Protein AF-A0AAU0T3N1-F1 (afdb_monomer)

Secondary structure (DSSP, 8-state):
-EEEEGGG--TTGGGGBPPHHHHHHHHHHHHHTT---BTHHHHHHT-SS--HHHHHHHHHTTSEEEE-GGGGS--GGGTHHHHHHHHHHHHHHSPPPPP--EEEEEE-B-TTT--B--S-EEEEEETTEEEEEE--TTSEEEEEESSTT--EEEEEPP-

Foldseek 3Di:
DEKDFPVPQDPLQVVQWDDLVVQLVVLVVCVVVVHDHHCLVVQCVVDPDNDVVSVSVCSNVVRIIRGDPCSPPDPCVVVVVVVVVVVVVVCVVPPDDDPDWDKDKDADADPPPRHTDAQFWKWKAWQRDIDIDTHHRVRMDIDTHPDPPIDIDMDTDDD

Structure (mmCIF, N/CA/C/O backbone):
data_AF-A0AAU0T3N1-F1
#
_entry.id   AF-A0AAU0T3N1-F1
#
loop_
_atom_site.group_PDB
_atom_site.id
_atom_site.type_symbol
_atom_site.label_atom_id
_atom_site.label_alt_id
_atom_site.label_comp_id
_atom_site.label_asym_id
_atom_site.label_entity_id
_atom_site.label_seq_id
_atom_site.pdbx_PDB_ins_code
_atom_site.Cartn_x
_atom_site.Cartn_y
_atom_site.Cartn_z
_atom_site.occupancy
_atom_site.B_iso_or_equiv
_atom_site.auth_seq_id
_atom_site.auth_comp_id
_atom_site.auth_asym_id
_atom_site.auth_atom_id
_atom_site.pdbx_PDB_model_num
ATOM 1 N N . MET A 1 1 ? 21.168 -0.367 -25.929 1.00 87.00 1 MET A N 1
ATOM 2 C CA . MET A 1 1 ? 20.425 0.373 -26.974 1.00 87.00 1 MET A CA 1
ATOM 3 C C . MET A 1 1 ? 19.968 -0.631 -28.013 1.00 87.00 1 MET A C 1
ATOM 5 O O . MET A 1 1 ? 20.696 -1.594 -28.239 1.00 87.00 1 MET A O 1
ATOM 9 N N . LYS A 1 2 ? 18.791 -0.436 -28.607 1.00 89.69 2 LYS A N 1
ATOM 10 C CA . LYS A 1 2 ? 18.204 -1.390 -29.557 1.00 89.69 2 LYS A CA 1
ATOM 11 C C . LYS A 1 2 ? 17.732 -0.653 -30.808 1.00 89.69 2 LYS A C 1
ATOM 13 O O . LYS A 1 2 ? 17.133 0.412 -30.702 1.00 89.69 2 LYS A O 1
ATOM 18 N N . LEU A 1 3 ? 18.019 -1.210 -31.977 1.00 90.88 3 LEU A N 1
ATOM 19 C CA . LEU A 1 3 ? 17.426 -0.800 -33.244 1.00 90.88 3 LEU A CA 1
ATOM 20 C C . LEU A 1 3 ? 16.161 -1.620 -33.475 1.00 90.88 3 LEU A C 1
ATOM 22 O O . LEU A 1 3 ? 16.195 -2.848 -33.430 1.00 90.88 3 LEU A O 1
ATOM 26 N N . VAL A 1 4 ? 15.046 -0.935 -33.703 1.00 90.50 4 VAL A N 1
ATOM 27 C CA . VAL A 1 4 ? 13.733 -1.558 -33.893 1.00 90.50 4 VAL A CA 1
ATOM 28 C C . VAL A 1 4 ? 13.072 -0.948 -35.117 1.00 90.50 4 VAL A C 1
ATOM 30 O O . VAL A 1 4 ? 13.190 0.254 -35.361 1.00 90.50 4 VAL A O 1
ATOM 33 N N . HIS A 1 5 ? 12.356 -1.764 -35.885 1.00 91.12 5 HIS A N 1
ATOM 34 C CA . HIS A 1 5 ? 11.538 -1.257 -36.974 1.00 91.12 5 HIS A CA 1
ATOM 35 C C . HIS A 1 5 ? 10.401 -0.395 -36.408 1.00 91.12 5 HIS A C 1
ATOM 37 O O . HIS A 1 5 ? 9.701 -0.793 -35.478 1.00 91.12 5 HIS A O 1
ATOM 43 N N . ARG A 1 6 ? 10.146 0.781 -36.981 1.00 88.88 6 ARG A N 1
ATOM 44 C CA . ARG A 1 6 ? 9.150 1.732 -36.459 1.00 88.88 6 ARG A CA 1
ATOM 45 C C . ARG A 1 6 ? 7.749 1.132 -36.304 1.00 88.88 6 ARG A C 1
ATOM 47 O O . ARG A 1 6 ? 7.014 1.506 -35.398 1.00 88.88 6 ARG A O 1
ATOM 54 N N . ARG A 1 7 ? 7.387 0.191 -37.181 1.00 87.19 7 ARG A N 1
ATOM 55 C CA . ARG A 1 7 ? 6.098 -0.533 -37.142 1.00 87.19 7 ARG A CA 1
ATOM 56 C C . ARG A 1 7 ? 5.962 -1.514 -35.976 1.00 87.19 7 ARG A C 1
ATOM 58 O O . ARG A 1 7 ? 4.840 -1.823 -35.603 1.00 87.19 7 ARG A O 1
ATOM 65 N N . THR A 1 8 ? 7.069 -2.016 -35.434 1.00 84.75 8 THR A N 1
ATOM 66 C CA . THR A 1 8 ? 7.064 -2.965 -34.309 1.00 84.75 8 THR A CA 1
ATOM 67 C C . THR A 1 8 ? 7.283 -2.277 -32.965 1.00 84.75 8 THR A C 1
ATOM 69 O O . THR A 1 8 ? 7.316 -2.948 -31.940 1.00 84.75 8 THR A O 1
ATOM 72 N N . LEU A 1 9 ? 7.465 -0.956 -32.972 1.00 84.69 9 LEU A N 1
ATOM 73 C CA . LEU A 1 9 ? 7.664 -0.153 -31.777 1.00 84.69 9 LEU A CA 1
ATOM 74 C C . LEU A 1 9 ? 6.364 -0.075 -30.971 1.00 84.69 9 LEU A C 1
ATOM 76 O O . LEU A 1 9 ? 5.331 0.365 -31.490 1.00 84.69 9 LEU A O 1
ATOM 80 N N . GLN A 1 10 ? 6.427 -0.464 -29.701 1.00 82.12 10 GLN A N 1
ATOM 81 C CA . GLN A 1 10 ? 5.278 -0.386 -28.807 1.00 82.12 10 GLN A CA 1
ATOM 82 C C . GLN A 1 10 ? 4.995 1.069 -28.384 1.00 82.12 10 GLN A C 1
ATOM 84 O O . GLN A 1 10 ? 5.813 1.975 -28.572 1.00 82.12 10 GLN A O 1
ATOM 89 N N . MET A 1 11 ? 3.782 1.341 -27.895 1.00 78.12 11 MET A N 1
ATOM 90 C CA . MET A 1 11 ? 3.345 2.711 -27.573 1.00 78.12 11 MET A CA 1
ATOM 91 C C . MET A 1 11 ? 4.129 3.318 -26.403 1.00 78.12 11 MET A C 1
ATOM 93 O O . MET A 1 11 ? 4.459 4.502 -26.433 1.00 78.12 11 MET A O 1
ATOM 97 N N . ASP A 1 12 ? 4.454 2.497 -25.415 1.00 78.00 12 ASP A N 1
ATOM 98 C CA . ASP A 1 12 ? 5.278 2.787 -24.242 1.00 78.00 12 ASP A CA 1
ATOM 99 C C . ASP A 1 12 ? 6.763 2.992 -24.585 1.00 78.00 12 ASP A C 1
ATOM 101 O O . ASP A 1 12 ? 7.427 3.817 -23.958 1.00 78.00 12 ASP A O 1
ATOM 105 N N . GLU A 1 13 ? 7.278 2.338 -25.630 1.00 81.88 13 GLU A N 1
ATOM 106 C CA . GLU A 1 13 ? 8.662 2.511 -26.098 1.00 81.88 13 GLU A CA 1
ATOM 107 C C . GLU A 1 13 ? 8.890 3.842 -26.844 1.00 81.88 13 GLU A C 1
ATOM 109 O O . GLU A 1 13 ? 10.019 4.342 -26.897 1.00 81.88 13 GLU A O 1
ATOM 114 N N . LYS A 1 14 ? 7.835 4.468 -27.394 1.00 84.38 14 LYS A N 1
ATOM 115 C CA . LYS A 1 14 ? 7.933 5.714 -28.190 1.00 84.38 14 LYS A CA 1
ATOM 116 C C . LYS A 1 14 ? 8.579 6.874 -27.437 1.00 84.38 14 LYS A C 1
ATOM 118 O O . LYS A 1 14 ? 9.309 7.652 -28.049 1.00 84.38 14 LYS A O 1
ATOM 123 N N . LYS A 1 15 ? 8.350 6.978 -26.122 1.00 86.19 15 LYS A N 1
ATOM 124 C CA . LYS A 1 15 ? 8.918 8.043 -25.270 1.00 86.19 15 LYS A CA 1
ATOM 125 C C . LYS A 1 15 ? 10.441 7.930 -25.097 1.00 86.19 15 LYS A C 1
ATOM 127 O O . LYS A 1 15 ? 11.093 8.894 -24.702 1.00 86.19 15 LYS A O 1
ATOM 132 N N . TYR A 1 16 ? 11.018 6.780 -25.445 1.00 89.06 16 TYR A N 1
ATOM 133 C CA . TYR A 1 16 ? 12.442 6.474 -25.302 1.00 89.06 16 TYR A CA 1
ATOM 134 C C . TYR A 1 16 ? 13.188 6.383 -26.638 1.00 89.06 16 TYR A C 1
ATOM 136 O O . TYR A 1 16 ? 14.328 5.918 -26.681 1.00 89.06 16 TYR A O 1
ATOM 144 N N . VAL A 1 17 ? 12.571 6.813 -27.738 1.00 91.75 17 VAL A N 1
ATOM 145 C CA . VAL A 1 17 ? 13.210 6.844 -29.057 1.00 91.75 17 VAL A CA 1
ATOM 146 C C . VAL A 1 17 ? 14.100 8.079 -29.188 1.00 91.75 17 VAL A C 1
ATOM 148 O O . VAL A 1 17 ? 13.676 9.196 -28.891 1.00 91.75 17 VAL A O 1
ATOM 151 N N . HIS A 1 18 ? 15.333 7.896 -29.661 1.00 91.81 18 HIS A N 1
ATOM 152 C CA . HIS A 1 18 ? 16.170 9.024 -30.068 1.00 91.81 18 HIS A CA 1
ATOM 153 C C . HIS A 1 18 ? 15.631 9.661 -31.360 1.00 91.81 18 HIS A C 1
ATOM 155 O O . HIS A 1 18 ? 15.257 8.931 -32.285 1.00 91.81 18 HIS A O 1
ATOM 161 N N . PRO A 1 19 ? 15.648 11.000 -31.484 1.00 91.19 19 PRO A N 1
ATOM 162 C CA . PRO A 1 19 ? 15.377 11.675 -32.748 1.00 91.19 19 PRO A CA 1
ATOM 163 C C . PRO A 1 19 ? 16.278 11.141 -33.878 1.00 91.19 19 PRO A C 1
ATOM 165 O O . PRO A 1 19 ? 17.445 10.845 -33.614 1.00 91.19 19 PRO A O 1
ATOM 168 N N . PRO A 1 20 ? 15.805 11.064 -35.139 1.00 89.44 20 PRO A N 1
ATOM 169 C CA . PRO A 1 20 ? 16.555 10.443 -36.240 1.00 89.44 20 PRO A CA 1
ATOM 170 C C . PRO A 1 20 ? 17.979 10.987 -36.435 1.00 89.44 20 PRO A C 1
ATOM 172 O O . PRO A 1 20 ? 18.920 10.214 -36.606 1.00 89.44 20 PRO A O 1
ATOM 175 N N . ALA A 1 21 ? 18.163 12.308 -36.335 1.00 89.62 21 ALA A N 1
ATOM 176 C CA . ALA A 1 21 ? 19.474 12.944 -36.471 1.00 89.62 21 ALA A CA 1
ATOM 177 C C . ALA A 1 21 ? 20.455 12.522 -35.359 1.00 89.62 21 ALA A C 1
ATOM 179 O O . ALA A 1 21 ? 21.621 12.234 -35.625 1.00 89.62 21 ALA A O 1
ATOM 180 N N . GLU A 1 22 ? 19.975 12.435 -34.117 1.00 92.31 22 GLU A N 1
ATOM 181 C CA . GLU A 1 22 ? 20.776 12.003 -32.967 1.00 92.31 22 GLU A CA 1
ATOM 182 C C . GLU A 1 22 ? 21.065 10.496 -33.036 1.00 92.31 22 GLU A C 1
ATOM 184 O O . GLU A 1 22 ? 22.204 10.061 -32.853 1.00 92.31 22 GLU A O 1
ATOM 189 N N . ALA A 1 23 ? 20.050 9.700 -33.386 1.00 93.12 23 ALA A N 1
ATOM 190 C CA . ALA A 1 23 ? 20.165 8.261 -33.586 1.00 93.12 23 ALA A CA 1
ATOM 191 C C . ALA A 1 23 ? 21.226 7.925 -34.642 1.00 93.12 23 ALA A C 1
ATOM 193 O O . ALA A 1 23 ? 22.051 7.040 -34.418 1.00 93.12 23 ALA A O 1
ATOM 194 N N . LEU A 1 24 ? 21.265 8.665 -35.755 1.00 93.62 24 LEU A N 1
ATOM 195 C CA . LEU A 1 24 ? 22.243 8.463 -36.821 1.00 93.62 24 LEU A CA 1
ATOM 196 C C . LEU A 1 24 ? 23.682 8.680 -36.337 1.00 93.62 24 LEU A C 1
ATOM 198 O O . LEU A 1 24 ? 24.561 7.865 -36.628 1.00 93.62 24 LEU A O 1
ATOM 202 N N . VAL A 1 25 ? 23.930 9.751 -35.576 1.00 94.19 25 VAL A N 1
ATOM 203 C CA . VAL A 1 25 ? 25.253 10.036 -34.995 1.00 94.19 25 VAL A CA 1
ATOM 204 C C . VAL A 1 25 ? 25.671 8.919 -34.038 1.00 94.19 25 VAL A C 1
ATOM 206 O O . VAL A 1 25 ? 26.802 8.429 -34.105 1.00 94.19 25 VAL A O 1
ATOM 209 N N . ILE A 1 26 ? 24.752 8.473 -33.177 1.00 92.00 26 ILE A N 1
ATOM 210 C CA . ILE A 1 26 ? 25.012 7.401 -32.214 1.00 92.00 26 ILE A CA 1
ATOM 211 C C . ILE A 1 26 ? 25.321 6.087 -32.939 1.00 92.00 26 ILE A C 1
ATOM 213 O O . ILE A 1 26 ? 26.326 5.448 -32.629 1.00 92.00 26 ILE A O 1
ATOM 217 N N . VAL A 1 27 ? 24.514 5.703 -33.930 1.00 91.50 27 VAL A N 1
ATOM 218 C CA . VAL A 1 27 ? 24.692 4.461 -34.696 1.00 91.50 27 VAL A CA 1
ATOM 219 C C . VAL A 1 27 ? 26.009 4.472 -35.470 1.00 91.50 27 VAL A C 1
ATOM 221 O O . VAL A 1 27 ? 26.754 3.498 -35.387 1.00 91.50 27 VAL A O 1
ATOM 224 N N . LYS A 1 28 ? 26.359 5.574 -36.149 1.00 91.81 28 LYS A N 1
ATOM 225 C CA . LYS A 1 28 ? 27.654 5.709 -36.844 1.00 91.81 28 LYS A CA 1
ATOM 226 C C . LYS A 1 28 ? 28.832 5.486 -35.898 1.00 91.81 28 LYS A C 1
ATOM 228 O O . LYS A 1 28 ? 29.738 4.718 -36.213 1.00 91.81 28 LYS A O 1
ATOM 233 N N . ARG A 1 29 ? 28.794 6.108 -34.716 1.00 92.06 29 ARG A N 1
ATOM 234 C CA . ARG A 1 29 ? 29.832 5.948 -33.689 1.00 92.06 29 ARG A CA 1
ATOM 235 C C . ARG A 1 29 ? 29.919 4.510 -33.171 1.00 92.06 29 ARG A C 1
ATOM 237 O O . ARG A 1 29 ? 31.019 4.004 -32.975 1.00 92.06 29 ARG A O 1
ATOM 244 N N . LEU A 1 30 ? 28.780 3.860 -32.928 1.00 90.31 30 LEU A N 1
ATOM 245 C CA . LEU A 1 30 ? 28.739 2.486 -32.419 1.00 90.31 30 LEU A CA 1
ATOM 246 C C . LEU A 1 30 ? 29.262 1.477 -33.451 1.00 90.31 30 LEU A C 1
ATOM 248 O O . LEU A 1 30 ? 30.037 0.600 -33.081 1.00 90.31 30 LEU A O 1
ATOM 252 N N . LEU A 1 31 ? 28.914 1.648 -34.730 1.00 88.94 31 LEU A N 1
ATOM 253 C CA . LEU A 1 31 ? 29.418 0.810 -35.821 1.00 88.94 31 LEU A CA 1
ATOM 254 C C . LEU A 1 31 ? 30.927 0.984 -36.025 1.00 88.94 31 LEU A C 1
ATOM 256 O O . LEU A 1 31 ? 31.642 -0.012 -36.087 1.00 88.94 31 LEU A O 1
ATOM 260 N N . ALA A 1 32 ? 31.423 2.227 -36.038 1.00 88.75 32 ALA A N 1
ATOM 261 C CA . ALA A 1 32 ? 32.857 2.509 -36.145 1.00 88.75 32 ALA A CA 1
ATOM 262 C C . ALA A 1 32 ? 33.661 1.946 -34.959 1.00 88.75 32 ALA A C 1
ATOM 264 O O . ALA A 1 32 ? 34.802 1.526 -35.116 1.00 88.75 32 ALA A O 1
ATOM 265 N N . GLY A 1 33 ? 33.061 1.925 -33.766 1.00 87.62 33 GLY A N 1
ATOM 266 C CA . GLY A 1 33 ? 33.659 1.349 -32.563 1.00 87.62 33 GLY A CA 1
ATOM 267 C C . GLY A 1 33 ? 33.448 -0.157 -32.398 1.00 87.62 33 GLY A C 1
ATOM 268 O O . GLY A 1 33 ? 33.735 -0.659 -31.313 1.00 87.62 33 GLY A O 1
ATOM 269 N N . HIS A 1 34 ? 32.895 -0.855 -33.400 1.00 81.75 34 HIS A N 1
ATOM 270 C CA . HIS A 1 34 ? 32.533 -2.279 -33.341 1.00 81.75 34 HIS A CA 1
ATOM 271 C C . HIS A 1 34 ? 31.720 -2.667 -32.093 1.00 81.75 34 HIS A C 1
ATOM 273 O O . HIS A 1 34 ? 31.828 -3.780 -31.581 1.00 81.75 34 HIS A O 1
ATOM 279 N N . ARG A 1 35 ? 30.904 -1.743 -31.576 1.00 82.88 35 ARG A N 1
ATOM 280 C CA . ARG A 1 35 ? 30.059 -2.002 -30.410 1.00 82.88 35 ARG A CA 1
ATOM 281 C C . ARG A 1 35 ? 28.776 -2.692 -30.837 1.00 82.88 35 ARG A C 1
ATOM 283 O O . ARG A 1 35 ? 28.196 -2.369 -31.873 1.00 82.88 35 ARG A O 1
ATOM 290 N N . GLU A 1 36 ? 28.310 -3.611 -30.003 1.00 81.25 36 GLU A N 1
ATOM 291 C CA . GLU A 1 36 ? 27.067 -4.323 -30.263 1.00 81.25 36 GLU A CA 1
ATOM 292 C C . GLU A 1 36 ? 25.860 -3.382 -30.203 1.00 81.25 36 GLU A C 1
ATOM 294 O O . GLU A 1 36 ? 25.693 -2.580 -29.278 1.00 81.25 36 GLU A O 1
ATOM 299 N N . ILE A 1 37 ? 25.001 -3.505 -31.212 1.00 88.19 37 ILE A N 1
ATOM 300 C CA . ILE A 1 37 ? 23.695 -2.859 -31.269 1.00 88.19 37 ILE A CA 1
ATOM 301 C C . ILE A 1 37 ? 22.678 -3.971 -31.470 1.00 88.19 37 ILE A C 1
ATOM 303 O O . ILE A 1 37 ? 22.691 -4.670 -32.486 1.00 88.19 37 ILE A O 1
ATOM 307 N N . GLU A 1 38 ? 21.782 -4.144 -30.509 1.00 86.12 38 GLU A N 1
ATOM 308 C CA . GLU A 1 38 ? 20.751 -5.160 -30.644 1.00 86.12 38 GLU A CA 1
ATOM 309 C C . GLU A 1 38 ? 19.776 -4.793 -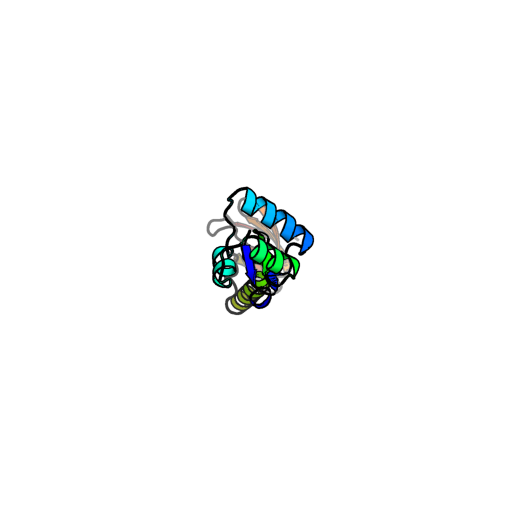31.771 1.00 86.12 38 GLU A C 1
ATOM 311 O O . GLU A 1 38 ? 19.454 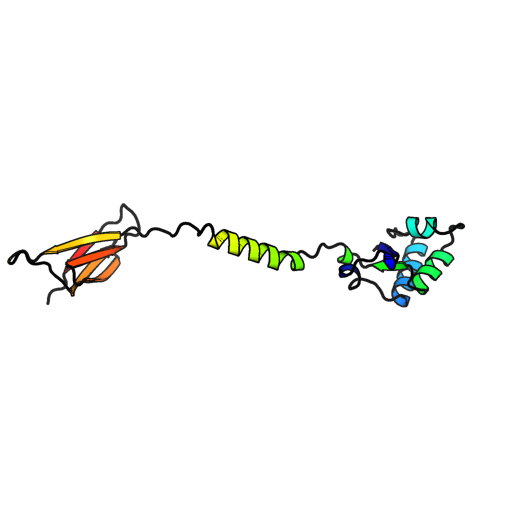-3.621 -31.956 1.00 86.12 38 GLU A O 1
ATOM 316 N N . GLY A 1 39 ? 19.335 -5.782 -32.552 1.00 85.44 39 GLY A N 1
ATOM 317 C CA . GLY A 1 39 ? 18.500 -5.570 -33.742 1.00 85.44 39 GLY A CA 1
ATOM 318 C C . GLY A 1 39 ? 19.286 -5.191 -35.004 1.00 85.44 39 GLY A C 1
ATOM 319 O O . GLY A 1 39 ? 18.749 -5.266 -36.106 1.00 85.44 39 GLY A O 1
ATOM 320 N N . LEU A 1 40 ? 20.588 -4.892 -34.902 1.00 88.81 40 LEU A N 1
ATOM 321 C CA . LEU A 1 40 ? 21.431 -4.600 -36.069 1.00 88.81 40 LEU A CA 1
ATOM 322 C C . LEU A 1 40 ? 21.522 -5.780 -37.044 1.00 88.81 40 LEU A C 1
ATOM 324 O O . LEU A 1 40 ? 21.494 -5.584 -38.257 1.00 88.81 40 LEU A O 1
ATOM 328 N N . ALA A 1 41 ? 21.614 -7.007 -36.528 1.00 85.81 41 ALA A N 1
ATOM 329 C CA . ALA A 1 41 ? 21.612 -8.212 -37.356 1.00 85.81 41 ALA A CA 1
ATOM 330 C C . ALA A 1 41 ? 20.276 -8.397 -38.095 1.00 85.81 41 ALA A C 1
ATOM 332 O O . ALA A 1 41 ? 20.251 -8.874 -39.222 1.00 85.81 41 ALA A O 1
ATOM 333 N N . GLU A 1 42 ? 19.157 -7.999 -37.491 1.00 86.81 42 GLU A N 1
ATOM 334 C CA . GLU A 1 42 ? 17.837 -8.032 -38.124 1.00 86.81 42 GLU A CA 1
ATOM 335 C C . GLU A 1 42 ? 17.715 -7.001 -39.243 1.00 86.81 42 GLU A C 1
ATOM 337 O O . GLU A 1 42 ? 17.341 -7.353 -40.358 1.00 86.81 42 GLU A O 1
ATOM 342 N N . LEU A 1 43 ? 18.149 -5.768 -38.986 1.00 87.25 43 LEU A N 1
ATOM 343 C CA . LEU A 1 43 ? 18.227 -4.731 -40.007 1.00 87.25 43 LEU A CA 1
ATOM 344 C C . LEU A 1 43 ? 19.124 -5.153 -41.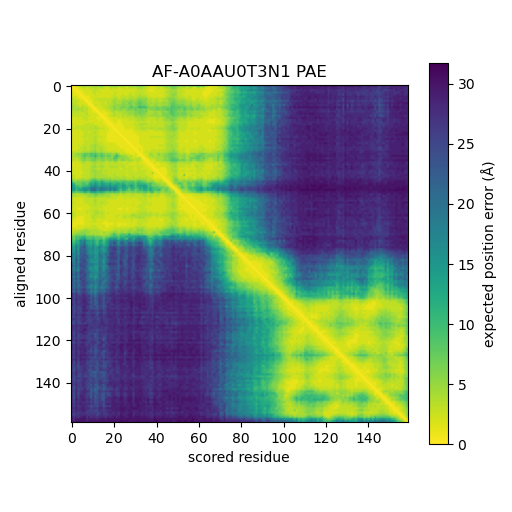183 1.00 87.25 43 LEU A C 1
ATOM 346 O O . LEU A 1 43 ? 18.758 -4.981 -42.344 1.00 87.25 43 LEU A O 1
ATOM 350 N N . ARG A 1 44 ? 20.283 -5.756 -40.900 1.00 86.44 44 ARG A N 1
ATOM 351 C CA . ARG A 1 44 ? 21.203 -6.246 -41.936 1.00 86.44 44 ARG A CA 1
ATOM 352 C C . ARG A 1 44 ? 20.652 -7.445 -42.707 1.00 86.44 44 ARG A C 1
ATOM 354 O O . ARG A 1 44 ? 20.919 -7.534 -43.898 1.00 86.44 44 ARG A O 1
ATOM 361 N N . ARG A 1 45 ? 19.848 -8.314 -42.081 1.00 81.56 45 ARG A N 1
ATOM 362 C CA . ARG A 1 45 ? 19.159 -9.426 -42.767 1.00 81.56 45 ARG A CA 1
ATOM 363 C C . ARG A 1 45 ? 18.199 -8.943 -43.856 1.00 81.56 45 ARG A C 1
ATOM 365 O O . ARG A 1 45 ? 17.997 -9.658 -44.829 1.00 81.56 45 ARG A O 1
ATOM 372 N N . ALA A 1 46 ? 17.635 -7.744 -43.712 1.00 73.50 46 ALA A N 1
ATOM 373 C CA . ALA A 1 46 ? 16.780 -7.140 -44.733 1.00 73.50 46 ALA A CA 1
ATOM 374 C C . ALA A 1 46 ? 17.565 -6.559 -45.928 1.00 73.50 46 ALA A C 1
ATOM 376 O O . ALA A 1 46 ? 16.955 -6.170 -46.921 1.00 73.50 46 ALA A O 1
ATOM 377 N N . SER A 1 47 ? 18.900 -6.494 -45.850 1.00 74.31 47 SER A N 1
ATOM 378 C CA . SER A 1 47 ? 19.761 -6.018 -46.934 1.00 74.31 47 SER A CA 1
ATOM 379 C C . SER A 1 47 ? 20.423 -7.184 -47.662 1.00 74.31 47 SER A C 1
ATOM 381 O O . SER A 1 47 ? 21.013 -8.063 -47.040 1.00 74.31 47 SER A O 1
ATOM 383 N N . MET A 1 48 ? 20.407 -7.156 -48.997 1.00 65.25 48 MET A N 1
ATOM 384 C CA . MET A 1 48 ? 21.134 -8.132 -49.825 1.00 65.25 48 MET A CA 1
ATOM 385 C C . MET A 1 48 ? 22.660 -7.945 -49.768 1.00 65.25 48 MET A C 1
ATOM 387 O O . MET A 1 48 ? 23.405 -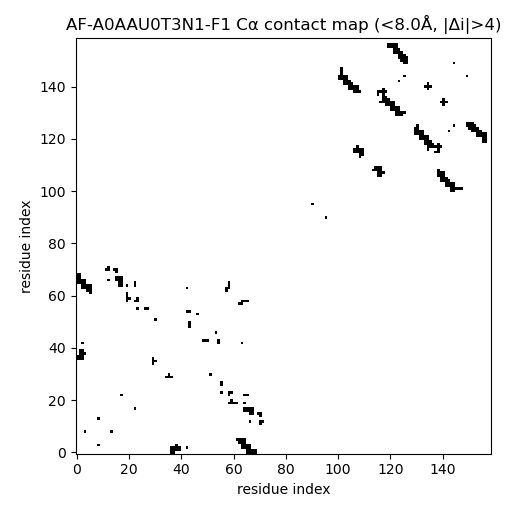8.840 -50.156 1.00 65.25 48 MET A O 1
ATOM 391 N N . VAL A 1 49 ? 23.137 -6.797 -49.271 1.00 64.56 49 VAL A N 1
ATOM 392 C CA . VAL A 1 49 ? 24.564 -6.510 -49.086 1.00 64.56 49 VAL A CA 1
ATOM 393 C C . VAL A 1 49 ? 24.772 -5.921 -47.691 1.00 64.56 49 VAL A C 1
ATOM 395 O O . VAL A 1 49 ? 24.122 -4.942 -47.321 1.00 64.56 49 VAL A O 1
ATOM 398 N N . TYR A 1 50 ? 25.675 -6.503 -46.900 1.00 64.69 50 TYR A N 1
ATOM 399 C CA . TYR A 1 50 ? 26.027 -6.033 -45.555 1.00 64.69 50 TYR A CA 1
ATOM 400 C C . TYR A 1 50 ? 26.788 -4.696 -45.612 1.00 64.69 50 TYR A C 1
ATOM 402 O O . TYR A 1 50 ? 27.999 -4.654 -45.420 1.00 64.69 50 TYR A O 1
ATOM 410 N N . GLN A 1 51 ? 26.092 -3.595 -45.902 1.00 80.06 51 GLN A N 1
ATOM 411 C CA . GLN A 1 51 ? 26.678 -2.255 -45.961 1.00 80.06 51 GLN A CA 1
ATOM 412 C C . GLN A 1 51 ? 26.154 -1.380 -44.826 1.00 80.06 51 GLN A C 1
ATOM 414 O O . GLN A 1 51 ? 24.946 -1.213 -44.658 1.00 80.06 51 GLN A O 1
ATOM 419 N N . ASP A 1 52 ? 27.066 -0.745 -44.092 1.00 85.94 52 ASP A N 1
ATOM 420 C CA . ASP A 1 52 ? 26.715 0.222 -43.044 1.00 85.94 52 ASP A CA 1
ATOM 421 C C . ASP A 1 52 ? 25.943 1.423 -43.595 1.00 85.94 52 ASP A C 1
ATOM 423 O O . ASP A 1 52 ? 25.092 1.983 -42.909 1.00 85.94 52 ASP A O 1
ATOM 427 N N . ARG A 1 53 ? 26.148 1.751 -44.875 1.00 86.12 53 ARG A N 1
ATOM 428 C CA . ARG A 1 53 ? 25.361 2.758 -45.588 1.00 86.12 53 ARG A CA 1
ATOM 429 C C . ARG A 1 53 ? 23.862 2.456 -45.561 1.00 86.12 53 ARG A C 1
ATOM 431 O O . ARG A 1 53 ? 23.078 3.359 -45.294 1.00 86.12 53 ARG A O 1
ATOM 438 N N . TYR A 1 54 ? 23.470 1.198 -45.769 1.00 88.38 54 TYR A N 1
ATOM 439 C CA . TYR A 1 54 ? 22.064 0.799 -45.697 1.00 88.38 54 TYR A CA 1
ATOM 440 C C . TYR A 1 54 ? 21.501 1.039 -44.293 1.00 88.38 54 TYR A C 1
ATOM 442 O O . TYR A 1 54 ? 20.422 1.598 -44.137 1.00 88.38 54 TYR A O 1
ATOM 450 N N . VAL A 1 55 ? 22.267 0.687 -43.258 1.00 88.44 55 VAL A N 1
ATOM 451 C CA . VAL A 1 55 ? 21.874 0.918 -41.861 1.00 88.44 55 VAL A CA 1
ATOM 452 C C . VAL A 1 55 ? 21.660 2.410 -41.590 1.00 88.44 55 VAL A C 1
ATOM 454 O O . VAL A 1 55 ? 20.670 2.786 -40.967 1.00 88.44 55 VAL A O 1
ATOM 457 N N . TRP A 1 56 ? 22.555 3.266 -42.082 1.00 91.12 56 TRP A N 1
ATOM 458 C CA . TRP A 1 56 ? 22.452 4.716 -41.920 1.00 91.12 56 TRP A CA 1
ATOM 459 C C . TRP A 1 56 ? 21.219 5.291 -42.611 1.00 91.12 56 TRP A C 1
ATOM 461 O O . TRP A 1 56 ? 20.490 6.053 -41.985 1.00 91.12 56 TRP A O 1
ATOM 471 N N . GLU A 1 57 ? 20.951 4.888 -43.854 1.00 90.69 57 GLU A N 1
ATOM 472 C CA . GLU A 1 57 ? 19.790 5.350 -44.625 1.00 90.69 57 GLU A CA 1
ATOM 473 C C . GLU A 1 57 ? 18.467 4.958 -43.947 1.00 90.69 57 GLU A C 1
ATOM 475 O O . GLU A 1 57 ? 17.528 5.753 -43.900 1.00 90.69 57 GLU A O 1
ATOM 480 N N . GLN A 1 58 ? 18.389 3.755 -43.371 1.00 91.50 58 GLN A N 1
ATOM 481 C CA . GLN A 1 58 ? 17.191 3.289 -42.663 1.00 91.50 58 GLN A CA 1
ATOM 482 C C . GLN A 1 58 ? 16.932 4.059 -41.360 1.00 91.50 58 GLN A C 1
ATOM 484 O O . GLN A 1 58 ? 15.778 4.335 -41.022 1.00 91.50 58 GLN A O 1
ATOM 489 N N . VAL A 1 59 ? 17.996 4.437 -40.647 1.00 92.19 59 VAL A N 1
ATOM 490 C CA . VAL A 1 59 ? 17.900 5.257 -39.429 1.00 92.19 59 VAL A CA 1
ATOM 491 C C . VAL A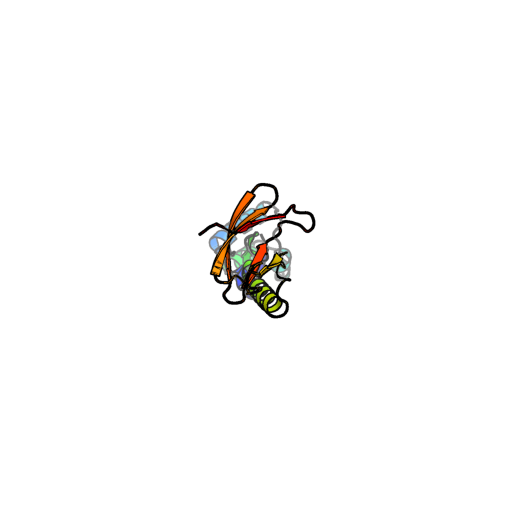 1 59 ? 17.580 6.714 -39.764 1.00 92.19 59 VAL A C 1
ATOM 493 O O . VAL A 1 59 ? 16.738 7.324 -39.109 1.00 92.19 59 VAL A O 1
ATOM 496 N N . GLU A 1 60 ? 18.191 7.265 -40.813 1.00 91.69 60 GLU A N 1
ATOM 497 C CA . GLU A 1 60 ? 17.955 8.636 -41.279 1.00 91.69 60 GLU A CA 1
ATOM 498 C C . GLU A 1 60 ? 16.508 8.849 -41.743 1.00 91.69 60 GLU A C 1
ATOM 500 O O . GLU A 1 60 ? 15.882 9.844 -41.384 1.00 91.69 60 GLU A O 1
ATOM 505 N N . ARG A 1 61 ? 15.935 7.873 -42.462 1.00 90.62 61 ARG A N 1
ATOM 506 C CA . ARG A 1 61 ? 14.513 7.870 -42.850 1.00 90.62 61 ARG A CA 1
ATOM 507 C C . ARG A 1 61 ? 13.564 7.660 -41.666 1.00 90.62 61 ARG A C 1
ATOM 509 O O . ARG A 1 61 ? 12.362 7.873 -41.797 1.00 90.62 61 ARG A O 1
ATOM 516 N N . GLY A 1 62 ? 14.084 7.233 -40.515 1.00 88.31 62 GLY A N 1
ATOM 517 C CA . GLY A 1 62 ? 13.293 6.910 -39.331 1.00 88.31 62 GLY A CA 1
ATOM 518 C C . GLY A 1 62 ? 12.441 5.647 -39.482 1.00 88.31 62 GLY A C 1
ATOM 519 O O . GLY A 1 62 ? 11.506 5.463 -38.703 1.00 88.31 62 GLY A O 1
ATOM 520 N N . GLU A 1 63 ? 12.736 4.793 -40.465 1.00 90.50 63 GLU A N 1
ATOM 521 C CA . GLU A 1 63 ? 12.120 3.464 -40.605 1.00 90.50 63 GLU A CA 1
ATOM 522 C C . GLU A 1 63 ? 12.643 2.514 -39.527 1.00 90.50 63 GLU A C 1
ATOM 524 O O . GLU A 1 63 ? 11.897 1.701 -38.980 1.00 90.50 63 GLU A O 1
ATOM 529 N N . TRP A 1 64 ? 13.915 2.682 -39.160 1.00 93.12 64 TRP A N 1
ATOM 530 C CA . TRP A 1 64 ? 14.530 2.035 -38.011 1.00 93.12 64 TRP A CA 1
ATOM 531 C C . TRP A 1 64 ? 14.868 3.070 -36.951 1.00 93.12 64 TRP A C 1
ATOM 533 O O . TRP A 1 64 ? 15.592 4.031 -37.197 1.00 93.12 64 TRP A O 1
ATOM 543 N N . VAL A 1 65 ? 14.338 2.868 -35.752 1.00 93.31 65 VAL A N 1
ATOM 544 C CA . VAL A 1 65 ? 14.500 3.793 -34.634 1.00 93.31 65 VAL A CA 1
ATOM 545 C C . VAL A 1 65 ? 15.432 3.203 -33.588 1.00 93.31 65 VAL A C 1
ATOM 547 O O . VAL A 1 65 ? 15.406 2.001 -33.317 1.00 93.31 65 VAL A O 1
ATOM 550 N N . LEU A 1 66 ? 16.265 4.058 -32.996 1.00 93.88 66 LEU A N 1
ATOM 551 C CA . LEU A 1 66 ? 17.139 3.680 -31.893 1.00 93.88 66 LEU A CA 1
ATOM 552 C C . LEU A 1 66 ? 16.425 3.965 -30.571 1.00 93.88 66 LEU A C 1
ATOM 554 O O . LEU A 1 66 ? 16.157 5.125 -30.249 1.00 93.88 66 LEU A O 1
ATOM 558 N N . THR A 1 67 ? 16.143 2.922 -29.797 1.00 91.75 67 THR A N 1
ATOM 559 C CA . THR A 1 67 ? 15.575 3.054 -28.455 1.00 91.75 67 THR A CA 1
ATOM 560 C C . THR A 1 67 ? 16.672 3.098 -27.397 1.00 91.75 67 THR A C 1
ATOM 562 O O . THR A 1 67 ? 17.685 2.374 -27.452 1.00 91.75 67 THR A O 1
ATOM 565 N N . LYS A 1 68 ? 16.465 3.976 -26.414 1.00 90.00 68 LYS A N 1
ATOM 566 C CA . LYS A 1 68 ? 17.303 4.056 -25.222 1.00 90.00 68 LYS A CA 1
ATOM 567 C C . LYS A 1 68 ? 17.123 2.792 -24.357 1.00 90.00 68 LYS A C 1
ATOM 569 O O . LYS A 1 68 ? 16.075 2.148 -24.441 1.00 90.00 68 LYS A O 1
ATOM 574 N N . PRO A 1 69 ? 18.124 2.388 -23.551 1.00 81.62 69 PRO A N 1
ATOM 575 C CA . PRO A 1 69 ? 18.027 1.206 -22.684 1.00 81.62 69 PRO A CA 1
ATOM 576 C C . PRO A 1 69 ? 16.800 1.194 -21.759 1.00 81.62 69 PRO A C 1
ATOM 578 O O . PRO A 1 69 ? 16.259 0.128 -21.485 1.00 81.62 69 PRO A O 1
ATOM 581 N N . GLU A 1 70 ? 16.338 2.370 -21.339 1.00 77.50 70 GLU A N 1
ATOM 582 C CA . GLU A 1 70 ? 15.197 2.586 -20.447 1.00 77.50 70 GLU A CA 1
ATOM 583 C C . GLU A 1 70 ? 13.871 2.103 -21.053 1.00 77.50 70 GLU A C 1
ATOM 585 O O . GLU A 1 70 ? 12.958 1.767 -20.304 1.00 77.50 70 GLU A O 1
ATOM 590 N N . ALA A 1 71 ? 13.785 1.966 -22.384 1.00 75.75 71 ALA A N 1
ATOM 591 C CA . ALA A 1 71 ? 12.629 1.385 -23.073 1.00 75.75 71 ALA A CA 1
ATOM 592 C C . ALA A 1 71 ? 12.351 -0.079 -22.685 1.00 75.75 71 ALA A C 1
ATOM 594 O O . ALA A 1 71 ? 11.267 -0.584 -22.936 1.00 75.75 71 ALA A O 1
ATOM 595 N N . ARG A 1 72 ? 13.330 -0.781 -22.097 1.00 64.12 72 ARG A N 1
ATOM 596 C CA . ARG A 1 72 ? 13.198 -2.184 -21.658 1.00 64.12 72 ARG A CA 1
ATOM 597 C C . ARG A 1 72 ? 12.706 -2.344 -20.236 1.00 64.12 72 ARG A C 1
ATOM 599 O O . ARG A 1 72 ? 12.464 -3.467 -19.795 1.00 64.12 72 ARG A O 1
ATOM 606 N N . THR A 1 73 ? 12.657 -1.251 -19.493 1.00 58.56 73 THR A N 1
ATOM 607 C CA . THR A 1 73 ? 12.228 -1.290 -18.105 1.00 58.56 73 THR A CA 1
ATOM 608 C C . THR A 1 73 ? 10.716 -1.405 -18.128 1.00 58.56 73 THR A C 1
ATOM 610 O O . THR A 1 73 ? 10.034 -0.453 -18.491 1.00 58.56 73 THR A O 1
ATOM 613 N N . PHE A 1 74 ? 10.207 -2.592 -17.801 1.00 54.59 74 PHE A N 1
ATOM 614 C CA . PHE A 1 74 ? 8.783 -2.809 -17.581 1.00 54.59 74 PHE A CA 1
ATOM 615 C C . PHE A 1 74 ? 8.298 -1.792 -16.542 1.00 54.59 74 PHE A C 1
ATOM 617 O O . PHE A 1 74 ? 8.741 -1.816 -15.389 1.00 54.59 74 PHE A O 1
ATOM 624 N N . ASP A 1 75 ? 7.456 -0.860 -16.978 1.00 58.16 75 ASP A N 1
ATOM 625 C CA . ASP A 1 75 ? 6.922 0.197 -16.131 1.00 58.16 75 ASP A CA 1
ATOM 626 C C . ASP A 1 75 ? 5.784 -0.394 -15.291 1.00 58.16 75 ASP A C 1
ATOM 628 O O . ASP A 1 75 ? 4.649 -0.549 -15.739 1.00 58.16 75 ASP A O 1
ATOM 632 N N . TRP A 1 76 ? 6.102 -0.783 -14.055 1.00 54.94 76 TRP A N 1
ATOM 633 C CA . TRP A 1 76 ? 5.107 -1.261 -13.092 1.00 54.94 76 TRP A CA 1
ATOM 634 C C . TRP A 1 76 ? 4.056 -0.192 -12.748 1.00 54.94 76 TRP A C 1
ATOM 636 O O . TRP A 1 76 ? 3.018 -0.541 -12.178 1.00 54.94 76 TRP A O 1
ATOM 646 N N . GLY A 1 77 ? 4.296 1.079 -13.098 1.00 60.12 77 GLY A N 1
ATOM 647 C CA . GLY A 1 77 ? 3.412 2.201 -12.795 1.00 60.12 77 GLY A CA 1
ATOM 648 C C . GLY A 1 77 ? 2.007 2.055 -13.381 1.00 60.12 77 GLY A C 1
ATOM 649 O O . GLY A 1 77 ? 1.044 2.459 -12.735 1.00 60.12 77 GLY A O 1
ATOM 650 N N . ASP A 1 78 ? 1.859 1.393 -14.532 1.00 61.88 78 ASP A N 1
ATOM 651 C CA . ASP A 1 78 ? 0.543 1.168 -15.153 1.00 61.88 78 ASP A CA 1
ATOM 652 C C . ASP A 1 78 ? -0.228 -0.006 -14.512 1.00 61.88 78 ASP A C 1
ATOM 654 O O . ASP A 1 78 ? -1.457 -0.067 -14.573 1.00 61.88 78 ASP A O 1
ATOM 658 N N . PHE A 1 79 ? 0.466 -0.927 -13.834 1.00 61.12 79 PHE A N 1
ATOM 659 C CA . PHE A 1 79 ? -0.145 -2.077 -13.150 1.00 61.12 79 PHE A CA 1
ATOM 660 C C . PHE A 1 79 ? -0.500 -1.790 -11.688 1.00 61.12 79 PHE A C 1
ATOM 662 O O . PHE A 1 79 ? -1.359 -2.463 -11.108 1.00 61.12 79 PHE A O 1
ATOM 669 N N . GLU A 1 80 ? 0.131 -0.788 -11.081 1.00 66.56 80 GLU A N 1
ATOM 670 C CA . GLU A 1 80 ? -0.069 -0.429 -9.679 1.00 66.56 80 GLU A CA 1
ATOM 671 C C . GLU A 1 80 ? -1.518 -0.005 -9.350 1.00 66.56 80 GLU A C 1
ATOM 673 O O . GLU A 1 80 ? -2.059 -0.498 -8.352 1.00 66.56 80 GLU A O 1
ATOM 678 N N . PRO A 1 81 ? -2.221 0.801 -10.177 1.00 71.56 81 PRO A N 1
ATOM 679 C CA . PRO A 1 81 ? -3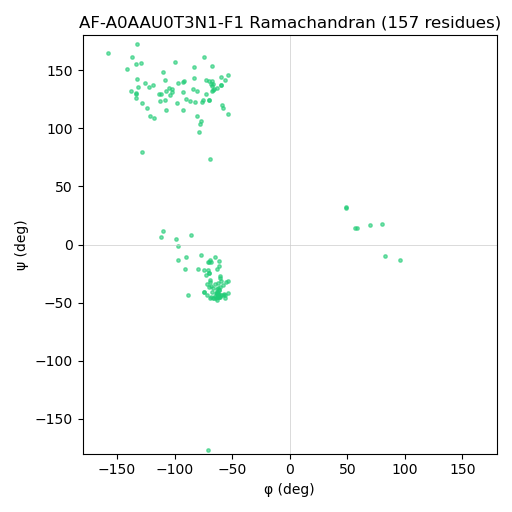.616 1.164 -9.924 1.00 71.56 81 PRO A CA 1
ATOM 680 C C . PRO A 1 81 ? -4.554 -0.047 -9.957 1.00 71.56 81 PRO A C 1
ATOM 682 O O . PRO A 1 81 ? -5.427 -0.181 -9.097 1.00 71.56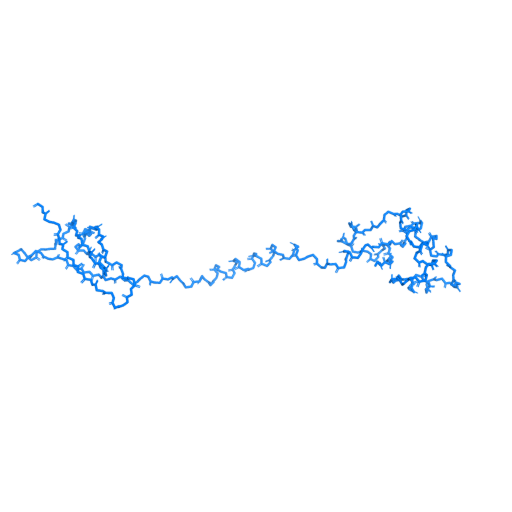 81 PRO A O 1
ATOM 685 N N . HIS A 1 82 ? -4.344 -0.963 -10.906 1.00 72.81 82 HIS A N 1
ATOM 686 C CA . HIS A 1 82 ? -5.145 -2.179 -11.045 1.00 72.81 82 HIS A CA 1
ATOM 687 C C . HIS A 1 82 ? -4.912 -3.150 -9.885 1.00 72.81 82 HIS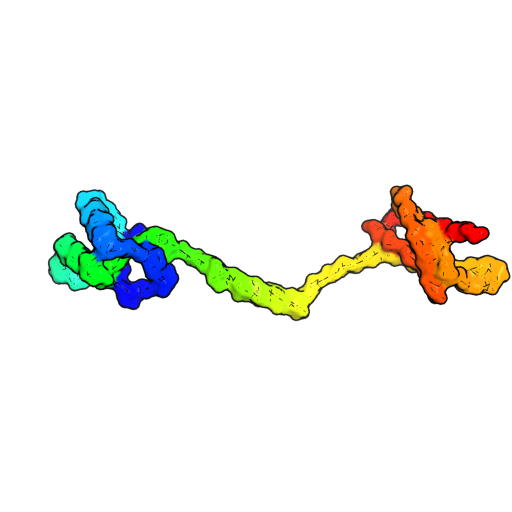 A C 1
ATOM 689 O O . HIS A 1 82 ? -5.873 -3.637 -9.287 1.00 72.81 82 HIS A O 1
ATOM 695 N N . ALA A 1 83 ? -3.653 -3.369 -9.501 1.00 75.31 83 ALA A N 1
ATOM 696 C CA . ALA A 1 83 ? -3.309 -4.196 -8.348 1.00 75.31 83 ALA A CA 1
ATOM 697 C C . ALA A 1 83 ? -3.854 -3.602 -7.039 1.00 75.31 83 ALA A C 1
ATOM 699 O O . ALA A 1 83 ? -4.344 -4.331 -6.172 1.00 75.31 83 ALA A O 1
ATOM 700 N N . ARG A 1 84 ? -3.820 -2.272 -6.891 1.00 78.06 84 ARG A N 1
ATOM 701 C CA . ARG A 1 84 ? -4.406 -1.575 -5.742 1.00 78.06 84 ARG A CA 1
ATOM 702 C C . ARG A 1 84 ? -5.923 -1.735 -5.697 1.00 78.06 84 ARG A C 1
ATOM 704 O O . ARG A 1 84 ? -6.460 -2.020 -4.629 1.00 78.06 84 ARG A O 1
ATOM 711 N N . HIS A 1 85 ? -6.599 -1.596 -6.835 1.00 80.50 85 HIS A N 1
ATOM 712 C CA . HIS A 1 85 ? -8.045 -1.783 -6.930 1.00 80.50 85 HIS A CA 1
ATOM 713 C C . HIS A 1 85 ? -8.454 -3.219 -6.576 1.00 80.50 85 HIS A C 1
ATOM 715 O O . HIS A 1 85 ? -9.348 -3.417 -5.758 1.00 80.50 85 HIS A O 1
ATOM 721 N N . GLN A 1 86 ? -7.736 -4.222 -7.091 1.00 81.94 86 GLN A N 1
ATOM 722 C CA . GLN A 1 86 ? -7.975 -5.627 -6.749 1.00 81.94 86 GLN A CA 1
ATOM 723 C C . GLN A 1 86 ? -7.753 -5.921 -5.261 1.00 81.94 86 GLN A C 1
ATOM 725 O O . GLN A 1 86 ? -8.575 -6.590 -4.642 1.00 81.94 86 GLN A O 1
ATOM 730 N N . ARG A 1 87 ? -6.686 -5.384 -4.653 1.00 82.12 87 ARG A N 1
ATOM 731 C CA . ARG A 1 87 ? -6.453 -5.518 -3.203 1.00 82.12 87 ARG A CA 1
ATOM 732 C C . ARG A 1 87 ? -7.559 -4.868 -2.377 1.00 82.12 87 ARG A C 1
ATOM 734 O O . ARG A 1 87 ? -7.930 -5.403 -1.339 1.00 82.12 87 ARG A O 1
ATOM 741 N N . MET A 1 88 ? -8.081 -3.729 -2.828 1.00 84.38 88 MET A N 1
ATOM 742 C CA . MET A 1 88 ? -9.184 -3.044 -2.156 1.00 84.38 88 MET A CA 1
ATOM 743 C C . MET A 1 88 ? -10.475 -3.866 -2.217 1.00 84.38 88 MET A C 1
ATOM 745 O O . MET A 1 88 ? -11.123 -4.037 -1.190 1.00 84.38 88 MET A O 1
ATOM 749 N N . LEU A 1 89 ? -10.820 -4.415 -3.387 1.00 88.12 89 LEU A N 1
ATOM 750 C CA . LEU A 1 89 ? -11.976 -5.306 -3.535 1.00 88.12 89 LEU A CA 1
ATOM 751 C C . LEU A 1 89 ? -11.833 -6.557 -2.658 1.00 88.12 89 LEU A C 1
ATOM 753 O O . LEU A 1 89 ? -12.748 -6.883 -1.908 1.00 88.12 89 LEU A O 1
ATOM 757 N N . ALA A 1 90 ? -10.652 -7.182 -2.650 1.00 85.31 90 ALA A N 1
ATOM 758 C CA . ALA A 1 90 ? -10.373 -8.334 -1.794 1.00 85.31 90 ALA A CA 1
ATOM 759 C C . ALA A 1 90 ? -10.504 -8.009 -0.293 1.00 85.31 90 ALA A C 1
ATOM 761 O O . ALA A 1 90 ? -10.992 -8.836 0.475 1.00 85.31 90 ALA A O 1
ATOM 762 N N . ALA A 1 91 ? -10.103 -6.806 0.131 1.00 84.00 91 ALA A N 1
ATOM 763 C CA . ALA A 1 91 ? -10.248 -6.349 1.514 1.00 84.00 91 ALA A CA 1
ATOM 764 C C . ALA A 1 91 ? -11.701 -6.015 1.897 1.00 84.00 91 ALA A C 1
ATOM 766 O O . ALA A 1 91 ? -12.046 -6.093 3.073 1.00 84.00 91 ALA A O 1
ATOM 767 N N . LEU A 1 92 ? -12.553 -5.641 0.937 1.00 85.94 92 LEU A N 1
ATOM 768 C CA . LEU A 1 92 ? -13.990 -5.456 1.169 1.00 85.94 92 LEU A CA 1
ATOM 769 C C . LEU A 1 92 ? -14.713 -6.800 1.305 1.00 85.94 92 LEU A C 1
ATOM 771 O O . LEU A 1 92 ? -15.568 -6.944 2.174 1.00 85.94 92 LEU A O 1
ATOM 775 N N . GLU A 1 93 ? -14.355 -7.778 0.472 1.00 88.31 93 GLU A N 1
ATOM 776 C CA . GLU A 1 93 ? -14.923 -9.130 0.528 1.00 88.31 93 GLU A CA 1
ATOM 777 C C . GLU A 1 93 ? -14.457 -9.903 1.767 1.00 88.31 93 GLU A C 1
ATOM 779 O O . GLU A 1 93 ? -15.231 -10.648 2.364 1.00 88.31 93 GLU A O 1
ATOM 784 N N . ASN A 1 94 ? -13.203 -9.703 2.178 1.00 86.44 94 ASN A N 1
ATOM 785 C CA . ASN A 1 94 ? -12.605 -10.340 3.345 1.00 86.44 94 ASN A CA 1
ATOM 786 C C . ASN A 1 94 ? -11.968 -9.276 4.245 1.00 86.44 94 ASN A C 1
ATOM 788 O O . ASN A 1 94 ? -10.745 -9.085 4.208 1.00 86.44 94 ASN A O 1
ATOM 792 N N . PRO A 1 95 ? -12.777 -8.563 5.054 1.00 82.44 95 PRO A N 1
ATOM 793 C CA . PRO A 1 95 ? -12.247 -7.555 5.952 1.00 82.44 95 PRO A CA 1
ATOM 794 C C . PRO A 1 95 ? -11.248 -8.198 6.918 1.00 82.44 95 PRO A C 1
ATOM 796 O O . PRO A 1 95 ? -11.507 -9.286 7.448 1.00 82.44 95 PRO A O 1
ATOM 799 N N . PRO A 1 96 ? -10.099 -7.547 7.172 1.00 81.94 96 PRO A N 1
ATOM 800 C CA . PRO A 1 96 ? -9.125 -8.078 8.106 1.00 81.94 96 PRO A CA 1
ATOM 801 C C . PRO A 1 96 ? -9.769 -8.231 9.491 1.00 81.94 96 PRO A C 1
ATOM 803 O O . PRO A 1 96 ? -10.602 -7.403 9.884 1.00 81.94 96 PRO A O 1
ATOM 806 N N . PRO A 1 97 ? -9.398 -9.277 10.251 1.00 84.38 97 PRO A N 1
ATOM 807 C CA . PRO A 1 97 ? -9.939 -9.495 11.581 1.00 84.38 97 PRO A CA 1
ATOM 808 C C . PRO A 1 97 ? -9.653 -8.274 12.456 1.00 84.38 97 PRO A C 1
ATOM 810 O O . PRO A 1 97 ? -8.501 -7.922 12.706 1.00 84.38 97 PRO A O 1
ATOM 813 N N . GLN A 1 98 ? -10.721 -7.623 12.917 1.00 81.50 98 GLN A N 1
ATOM 814 C CA . GLN A 1 98 ? -10.607 -6.485 13.817 1.00 81.50 98 GLN A CA 1
ATOM 815 C C . GLN A 1 98 ? -10.062 -6.965 15.169 1.00 81.50 98 GLN A C 1
ATOM 817 O O . GLN A 1 98 ? -10.515 -8.004 15.673 1.00 81.50 98 GLN A O 1
ATOM 822 N N . PRO A 1 99 ? -9.110 -6.241 15.782 1.00 79.56 99 PRO A N 1
ATOM 823 C CA . PRO A 1 99 ? -8.648 -6.569 17.120 1.00 79.56 99 PRO A CA 1
ATOM 824 C C . PRO A 1 99 ? -9.845 -6.527 18.072 1.00 79.56 99 PRO A C 1
ATOM 826 O O . PRO A 1 99 ? -10.516 -5.506 18.202 1.00 79.56 99 PRO A O 1
ATOM 829 N N . LYS A 1 100 ? -10.141 -7.654 18.726 1.00 81.25 100 LYS A N 1
ATOM 830 C CA . LYS A 1 100 ? -11.201 -7.721 19.736 1.00 81.25 100 LYS A CA 1
ATOM 831 C C . LYS A 1 100 ? -10.637 -7.175 21.048 1.00 81.25 100 LYS A C 1
ATOM 833 O O . LYS A 1 100 ? -9.769 -7.840 21.623 1.00 81.25 100 LYS A O 1
ATOM 838 N N . PRO A 1 101 ? -11.075 -5.996 21.525 1.00 81.25 101 PRO A N 1
ATOM 839 C CA . PRO A 1 101 ? -10.589 -5.475 22.792 1.00 81.25 101 PRO A CA 1
ATOM 840 C C . PRO A 1 101 ? -10.993 -6.431 23.917 1.00 81.25 101 PRO A C 1
ATOM 842 O O . PRO A 1 101 ? -12.128 -6.906 23.972 1.00 81.25 101 PRO A O 1
ATOM 845 N N . LEU A 1 102 ? -10.057 -6.728 24.817 1.00 87.62 102 LEU A N 1
ATOM 846 C CA . LEU A 1 102 ? -10.382 -7.409 26.065 1.00 87.62 102 LEU A CA 1
ATOM 847 C C . LEU A 1 102 ? -11.044 -6.380 26.981 1.00 87.62 102 LEU A C 1
ATOM 849 O O . LEU A 1 102 ? -10.472 -5.323 27.229 1.00 87.62 102 LEU A O 1
ATOM 853 N N . VAL A 1 103 ? -12.249 -6.666 27.467 1.00 89.56 103 VAL A N 1
ATOM 854 C CA . VAL A 1 103 ? -13.001 -5.762 28.346 1.00 89.56 103 VAL A CA 1
ATOM 855 C C . VAL A 1 103 ? -13.548 -6.563 29.519 1.00 89.56 103 VAL A C 1
ATOM 857 O O . VAL A 1 103 ? -14.164 -7.609 29.322 1.00 89.56 103 VAL A O 1
ATOM 860 N N . LEU A 1 104 ? -13.322 -6.075 30.737 1.00 88.56 104 LEU A N 1
ATOM 861 C CA . LEU A 1 104 ? -14.010 -6.540 31.934 1.00 88.56 104 LEU A CA 1
ATOM 862 C C . LEU A 1 104 ? -15.316 -5.759 32.077 1.00 88.56 104 LEU A C 1
ATOM 864 O O . LEU A 1 104 ? -15.305 -4.528 32.126 1.00 88.56 104 LEU A O 1
ATOM 868 N N . ILE A 1 105 ? -16.424 -6.486 32.147 1.00 91.75 105 ILE A N 1
ATOM 869 C CA . ILE A 1 105 ? -17.767 -5.932 32.312 1.00 91.75 105 ILE A CA 1
ATOM 870 C C . ILE A 1 105 ? -18.220 -6.230 33.738 1.00 91.75 105 ILE A C 1
ATOM 872 O O . ILE A 1 105 ? -18.083 -7.363 34.201 1.00 91.75 105 ILE A O 1
ATOM 876 N N . PHE A 1 106 ? -18.748 -5.228 34.436 1.00 90.88 106 PHE A N 1
ATOM 877 C CA . PHE A 1 106 ? -19.281 -5.389 35.788 1.00 90.88 106 PHE A CA 1
ATOM 878 C C . PHE A 1 106 ? -20.602 -4.639 35.954 1.00 90.88 106 PHE A C 1
ATOM 880 O O . PHE A 1 106 ? -20.910 -3.726 35.190 1.00 90.88 106 PHE A O 1
ATOM 887 N N . ARG A 1 107 ? -21.368 -5.013 36.981 1.00 91.12 107 ARG A N 1
ATOM 888 C CA . ARG A 1 107 ? -22.538 -4.265 37.448 1.00 91.12 107 ARG A CA 1
ATOM 889 C C . ARG A 1 107 ? -22.316 -3.825 38.882 1.00 91.12 107 ARG A C 1
ATOM 891 O O . ARG A 1 107 ? -21.805 -4.606 39.683 1.00 91.12 107 ARG A O 1
ATOM 898 N N . ALA A 1 108 ? -22.687 -2.588 39.186 1.00 87.75 108 ALA A N 1
ATOM 899 C CA . ALA A 1 108 ? -22.655 -2.063 40.545 1.00 87.75 108 ALA A CA 1
ATOM 900 C C . ALA A 1 108 ? -24.078 -1.998 41.101 1.00 87.75 108 ALA A C 1
ATOM 902 O O . ALA A 1 108 ? -25.002 -1.553 40.420 1.00 87.75 108 ALA A O 1
ATOM 903 N N . ILE A 1 109 ? -24.240 -2.454 42.338 1.00 90.50 109 ILE A N 1
ATOM 904 C CA . ILE A 1 109 ? -25.521 -2.511 43.037 1.00 90.50 109 ILE A CA 1
ATOM 905 C C . ILE A 1 109 ? -25.343 -1.781 44.365 1.00 90.50 109 ILE A C 1
ATOM 907 O O . ILE A 1 109 ? -24.297 -1.912 45.004 1.00 90.50 109 ILE A O 1
ATOM 911 N N . ASP A 1 110 ? -26.342 -0.998 44.746 1.00 88.75 110 ASP A N 1
ATOM 912 C CA . ASP A 1 110 ? -26.428 -0.390 46.064 1.00 88.75 110 ASP A CA 1
ATOM 913 C C . ASP A 1 110 ? -26.705 -1.483 47.104 1.00 88.75 110 ASP A C 1
ATOM 915 O O . ASP A 1 110 ? -27.644 -2.268 46.969 1.00 88.75 110 ASP A O 1
ATOM 919 N N . SER A 1 111 ? -25.858 -1.587 48.125 1.00 88.19 111 SER A N 1
ATOM 920 C CA . SER A 1 111 ? -25.971 -2.652 49.125 1.00 88.19 111 SER A CA 1
ATOM 921 C C . SER A 1 111 ? -27.170 -2.500 50.060 1.00 88.19 111 SER A C 1
ATOM 923 O O . SER A 1 111 ? -27.570 -3.489 50.670 1.00 88.19 111 SER A O 1
ATOM 925 N N . GLU A 1 112 ? -27.718 -1.293 50.208 1.00 92.44 112 GLU A N 1
ATOM 926 C CA . GLU A 1 112 ? -28.858 -1.017 51.085 1.00 92.44 112 GLU A CA 1
ATOM 927 C C . GLU A 1 112 ? -30.181 -1.219 50.347 1.00 92.44 112 GLU A C 1
ATOM 929 O O . GLU A 1 112 ? -31.099 -1.840 50.883 1.00 92.44 112 GLU A O 1
ATOM 934 N N . THR A 1 113 ? -30.275 -0.734 49.107 1.00 91.44 113 THR A N 1
ATOM 935 C CA . THR A 1 113 ? -31.525 -0.777 48.329 1.00 91.44 113 THR A CA 1
ATOM 936 C C . THR A 1 113 ? -31.606 -1.951 47.355 1.00 91.44 113 THR A C 1
ATOM 938 O O . THR A 1 113 ? -32.681 -2.244 46.837 1.00 91.44 113 THR A O 1
ATOM 941 N N . ALA A 1 114 ? -30.486 -2.635 47.097 1.00 89.81 114 ALA A N 1
ATOM 942 C CA . ALA A 1 114 ? -30.330 -3.627 46.031 1.00 89.81 114 ALA A CA 1
ATOM 943 C C . ALA A 1 114 ? -30.612 -3.082 44.613 1.00 89.81 114 ALA A C 1
ATOM 945 O O . ALA A 1 114 ? -30.738 -3.857 43.659 1.00 89.81 114 ALA A O 1
ATOM 946 N N . GLU A 1 115 ? -30.677 -1.758 44.445 1.00 91.19 115 GLU A N 1
ATOM 947 C CA . GLU A 1 115 ? -30.896 -1.116 43.152 1.00 91.19 115 GLU A CA 1
ATOM 948 C C . GLU A 1 115 ? -29.593 -0.975 42.362 1.00 91.19 115 GLU A C 1
ATOM 950 O O . GLU A 1 115 ? -28.492 -0.898 42.911 1.00 91.19 115 GLU A O 1
ATOM 955 N N . TRP A 1 116 ? -29.699 -0.938 41.035 1.00 91.81 116 TRP A N 1
ATOM 956 C CA . TRP A 1 116 ? -28.530 -0.746 40.184 1.00 91.81 116 TRP A CA 1
ATOM 957 C C . TRP A 1 116 ? -28.031 0.689 40.267 1.00 91.81 116 TRP A C 1
ATOM 959 O O . TRP A 1 116 ? -28.771 1.649 40.049 1.00 91.81 116 TRP A O 1
ATOM 969 N N . ILE A 1 117 ? -26.731 0.831 40.504 1.00 90.19 117 ILE A N 1
ATOM 970 C CA . ILE A 1 117 ? -26.078 2.132 40.497 1.00 90.19 117 ILE A CA 1
ATOM 971 C C . ILE A 1 117 ? -25.867 2.526 39.039 1.00 90.19 117 ILE A C 1
ATOM 973 O O . ILE A 1 117 ? -24.963 2.025 38.378 1.00 90.19 117 ILE A O 1
ATOM 977 N N . THR A 1 118 ? -26.689 3.440 38.536 1.00 93.44 118 THR A N 1
ATOM 978 C CA . THR A 1 118 ? -26.572 3.961 37.169 1.00 93.44 118 THR A CA 1
ATOM 979 C C . THR A 1 118 ? -25.872 5.311 37.163 1.00 93.44 118 THR A C 1
ATOM 981 O O . THR A 1 118 ? -25.844 6.029 38.163 1.00 93.44 118 THR A O 1
ATOM 984 N N . ASN A 1 119 ? -25.290 5.684 36.022 1.00 91.56 119 ASN A N 1
ATOM 985 C CA . ASN A 1 119 ? -24.750 7.025 35.791 1.00 91.56 119 ASN A CA 1
ATOM 986 C C . ASN A 1 119 ? -23.678 7.516 36.790 1.00 91.56 119 ASN A C 1
ATOM 988 O O . ASN A 1 119 ? -23.345 8.706 36.804 1.00 91.56 119 ASN A O 1
ATOM 992 N N . ARG A 1 120 ? -23.098 6.631 37.602 1.00 90.62 120 ARG A N 1
ATOM 993 C CA . ARG A 1 120 ? -22.118 7.003 38.624 1.00 90.62 120 ARG A CA 1
ATOM 994 C C . ARG A 1 120 ? -20.699 6.925 38.082 1.00 90.62 120 ARG A C 1
ATOM 996 O O . ARG A 1 120 ? -20.360 6.017 37.324 1.00 90.62 120 ARG A O 1
ATOM 1003 N N . LYS A 1 121 ? -19.857 7.884 38.469 1.00 93.19 121 LYS A N 1
ATOM 1004 C CA . LYS A 1 121 ? -18.431 7.842 38.136 1.00 93.19 121 LYS A CA 1
ATOM 1005 C C . LYS A 1 121 ? -17.720 6.781 38.974 1.00 93.19 121 LYS A C 1
ATOM 1007 O O . LYS A 1 121 ? -17.980 6.641 40.168 1.00 93.19 121 LYS A O 1
ATOM 1012 N N . TYR A 1 122 ? -16.785 6.083 38.353 1.00 92.31 122 TYR A N 1
ATOM 1013 C CA . TYR A 1 122 ? -15.854 5.183 39.013 1.00 92.31 122 TYR A CA 1
ATOM 1014 C C . TYR A 1 122 ? -14.439 5.438 38.500 1.00 92.31 122 TYR A C 1
ATOM 1016 O O . TYR A 1 122 ? -14.237 5.940 37.393 1.00 92.31 122 TYR A O 1
ATOM 1024 N N . ILE A 1 123 ? -13.461 5.098 39.329 1.00 91.31 123 ILE A N 1
ATOM 1025 C CA . ILE A 1 123 ? -12.046 5.096 38.973 1.00 91.31 123 ILE A CA 1
ATOM 1026 C C . ILE A 1 123 ? -11.639 3.634 38.848 1.00 91.31 123 ILE A C 1
ATOM 1028 O O . ILE A 1 123 ? -11.721 2.885 39.821 1.00 91.31 123 ILE A O 1
ATOM 1032 N N . GLY A 1 124 ? -11.258 3.220 37.643 1.00 89.06 124 GLY A N 1
ATOM 1033 C CA . GLY A 1 124 ? -10.629 1.930 37.392 1.00 89.06 124 GLY A CA 1
ATOM 1034 C C . GLY A 1 124 ? -9.114 2.084 37.435 1.00 89.06 124 GLY A C 1
ATOM 1035 O O . GLY A 1 124 ? -8.571 2.983 36.803 1.00 89.06 124 GLY A O 1
ATOM 1036 N N . ARG A 1 125 ? -8.425 1.211 38.169 1.00 88.19 125 ARG A N 1
ATOM 1037 C CA . ARG A 1 125 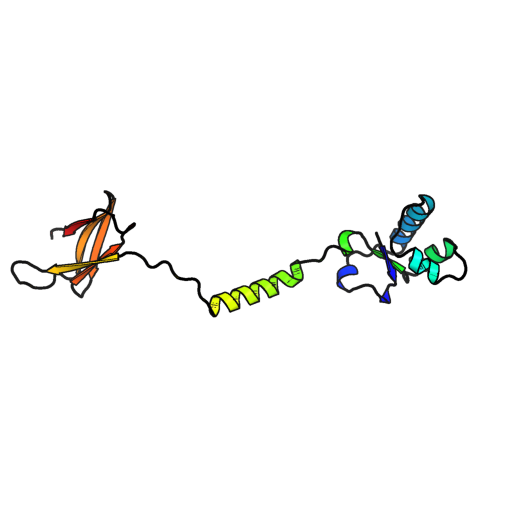? -6.965 1.119 38.178 1.00 88.19 125 ARG A CA 1
ATOM 1038 C C . ARG A 1 125 ? -6.525 -0.142 37.455 1.00 88.19 125 ARG A C 1
ATOM 1040 O O . ARG A 1 125 ? -6.945 -1.239 37.826 1.00 88.19 125 ARG A O 1
ATOM 1047 N N . LEU A 1 126 ? -5.670 0.023 36.454 1.00 86.69 126 LEU A N 1
ATOM 1048 C CA . LEU A 1 126 ? -5.114 -1.033 35.614 1.00 86.69 126 LEU A CA 1
ATOM 1049 C C . LEU A 1 126 ? -3.597 -0.995 35.727 1.00 86.69 126 LEU A C 1
ATOM 1051 O O . LEU A 1 126 ? -2.975 -0.040 35.271 1.00 86.69 126 LEU A O 1
ATOM 1055 N N . ASP A 1 127 ? -3.008 -2.002 36.371 1.00 84.12 127 ASP A N 1
ATOM 1056 C CA . ASP A 1 127 ? -1.550 -2.106 36.558 1.00 84.12 127 ASP A CA 1
ATOM 1057 C C . ASP A 1 127 ? -0.894 -0.806 37.097 1.00 84.12 127 ASP A C 1
ATOM 1059 O O . ASP A 1 127 ? 0.251 -0.487 36.789 1.00 84.12 127 ASP A O 1
ATOM 1063 N N . GLY A 1 128 ? -1.629 -0.049 37.923 1.00 80.94 128 GLY A N 1
ATOM 1064 C CA . GLY A 1 128 ? -1.189 1.215 38.529 1.00 80.94 128 GLY A CA 1
ATOM 1065 C C . GLY A 1 128 ? -1.616 2.491 37.791 1.00 80.94 128 GLY A C 1
ATOM 1066 O O . GLY A 1 128 ? -1.555 3.561 38.388 1.00 80.94 128 GLY A O 1
ATOM 1067 N N . ALA A 1 129 ? -2.100 2.400 36.549 1.00 84.94 129 ALA A N 1
ATOM 1068 C CA . ALA A 1 129 ? -2.679 3.533 35.826 1.00 84.94 129 ALA A CA 1
ATOM 1069 C C . ALA A 1 129 ? -4.155 3.719 36.198 1.00 84.94 129 ALA A C 1
ATOM 1071 O O . ALA A 1 129 ? -4.911 2.747 36.230 1.00 84.94 129 ALA A O 1
ATOM 1072 N N . GLU A 1 130 ? -4.572 4.955 36.468 1.00 88.81 130 GLU A N 1
ATOM 1073 C CA . GLU A 1 130 ? -5.964 5.284 36.787 1.00 88.81 130 GLU A CA 1
ATOM 1074 C C . GLU A 1 130 ? -6.711 5.798 35.553 1.00 88.81 130 GLU A C 1
ATOM 1076 O O . GLU A 1 130 ? -6.184 6.604 34.787 1.00 88.81 130 GLU A O 1
ATOM 1081 N N . ASP A 1 131 ? -7.957 5.364 35.391 1.00 88.69 131 ASP A N 1
ATOM 1082 C CA . ASP A 1 131 ? -8.879 5.862 34.375 1.00 88.69 131 ASP A CA 1
ATOM 1083 C C . ASP A 1 131 ? -10.250 6.137 35.008 1.00 88.69 131 ASP A C 1
ATOM 1085 O O . ASP A 1 131 ? -10.804 5.296 35.725 1.00 88.69 131 ASP A O 1
ATOM 1089 N N . SER A 1 132 ? -10.799 7.327 34.761 1.00 91.25 132 SER A N 1
ATOM 1090 C CA . SER A 1 132 ? -12.098 7.740 35.296 1.00 91.25 132 SER A CA 1
ATOM 1091 C C . SER A 1 132 ? -13.182 7.536 34.251 1.00 91.25 132 SER A C 1
ATOM 1093 O O . SER A 1 132 ? -13.142 8.102 33.160 1.00 91.25 132 SER A O 1
ATOM 1095 N N . ARG A 1 133 ? -14.185 6.734 34.600 1.00 91.19 133 ARG A N 1
ATOM 1096 C CA . ARG A 1 133 ? -15.284 6.351 33.714 1.00 91.19 133 ARG A CA 1
ATOM 1097 C C . ARG A 1 133 ? -16.621 6.497 34.419 1.00 91.19 133 ARG A C 1
ATOM 1099 O O . ARG A 1 133 ? -16.691 6.786 35.612 1.00 91.19 133 ARG A O 1
ATOM 1106 N N . LYS A 1 134 ? -17.700 6.320 33.666 1.00 93.69 134 LYS A N 1
ATOM 1107 C CA . LYS A 1 134 ? -19.075 6.410 34.152 1.00 93.69 134 LYS A CA 1
ATOM 1108 C C . LYS A 1 134 ? -19.787 5.090 33.881 1.00 93.69 134 LYS A C 1
ATOM 1110 O O . LYS A 1 134 ? -19.633 4.536 32.796 1.00 93.69 134 LYS A O 1
ATOM 1115 N N . ILE A 1 135 ? -20.530 4.600 34.867 1.00 93.25 135 ILE A N 1
ATOM 1116 C CA . ILE A 1 135 ? -21.472 3.495 34.690 1.00 93.25 135 ILE A CA 1
ATOM 1117 C C . ILE A 1 135 ? -22.597 3.981 33.777 1.00 93.25 135 ILE A C 1
ATOM 1119 O O . ILE A 1 135 ? -23.041 5.126 33.902 1.00 93.25 135 ILE A O 1
ATOM 1123 N N . ASP A 1 136 ? -23.028 3.144 32.841 1.00 92.94 136 ASP A N 1
ATOM 1124 C CA . ASP A 1 136 ? -24.086 3.506 31.905 1.00 92.94 136 ASP A CA 1
ATOM 1125 C C . ASP A 1 136 ? -25.475 3.587 32.573 1.00 92.94 136 ASP A C 1
ATOM 1127 O O . ASP A 1 136 ? -25.636 3.491 33.798 1.00 92.94 136 ASP A O 1
ATOM 1131 N N . SER A 1 137 ? -26.496 3.846 31.757 1.00 90.50 137 SER A N 1
ATOM 1132 C CA . SER A 1 137 ? -27.890 3.930 32.198 1.00 90.50 137 SER A CA 1
ATOM 1133 C C . SER A 1 137 ? -28.483 2.583 32.612 1.00 90.50 137 SER A C 1
ATOM 1135 O O . SER A 1 137 ? -29.524 2.572 33.258 1.00 90.50 137 SER A O 1
ATOM 1137 N N . GLU A 1 138 ? -27.844 1.467 32.261 1.00 89.88 138 GLU A N 1
ATOM 1138 C CA . GLU A 1 138 ? -28.276 0.110 32.609 1.00 89.88 138 GLU A CA 1
ATOM 1139 C C . GLU A 1 138 ? -27.514 -0.451 33.822 1.00 89.88 138 GLU A C 1
ATOM 1141 O O . GLU A 1 138 ? -27.694 -1.611 34.196 1.00 89.88 138 GLU A O 1
ATOM 1146 N N . GLY A 1 139 ? -26.659 0.360 34.454 1.00 89.50 139 GLY A N 1
ATOM 1147 C CA . GLY A 1 139 ? -25.878 -0.048 35.621 1.00 89.50 139 GLY A CA 1
ATOM 1148 C C . GLY A 1 139 ? -24.629 -0.859 35.269 1.00 89.50 139 GLY A C 1
ATOM 1149 O O . GLY A 1 139 ? -24.079 -1.539 36.139 1.00 89.50 139 GLY A O 1
ATOM 1150 N N . VAL A 1 140 ? -24.174 -0.812 34.011 1.00 92.62 140 VAL A N 1
ATOM 1151 C CA . VAL A 1 140 ? -23.020 -1.569 33.514 1.00 92.62 140 VAL A CA 1
ATOM 1152 C C . VAL A 1 140 ? -21.782 -0.678 33.383 1.00 92.62 140 VAL A C 1
ATOM 1154 O O . VAL A 1 140 ? -21.809 0.424 32.831 1.00 92.62 140 VAL A O 1
ATOM 1157 N N . GLY A 1 141 ? -20.667 -1.163 33.927 1.00 92.31 141 GLY A N 1
ATOM 1158 C CA . GLY A 1 141 ? -19.347 -0.553 33.808 1.00 92.31 141 GLY A CA 1
ATOM 1159 C C . GLY A 1 141 ? -18.413 -1.387 32.931 1.00 92.31 141 GLY A C 1
ATOM 1160 O O . GLY A 1 141 ? -18.486 -2.617 32.912 1.00 92.31 141 GLY A O 1
ATOM 1161 N N . TYR A 1 142 ? -17.503 -0.706 32.230 1.00 91.88 142 TYR A N 1
ATOM 1162 C CA . TYR A 1 142 ? -16.586 -1.312 31.260 1.00 91.88 142 TYR A CA 1
ATOM 1163 C C . TYR A 1 142 ? -15.140 -0.910 31.552 1.00 91.88 142 TYR A C 1
ATOM 1165 O O . TYR A 1 142 ? -14.792 0.274 31.533 1.00 91.88 142 TYR A O 1
ATOM 1173 N N . ILE A 1 143 ? -14.270 -1.891 31.780 1.00 89.06 143 ILE A N 1
ATOM 1174 C CA . ILE A 1 143 ? -12.839 -1.667 32.005 1.00 89.06 143 ILE A CA 1
ATOM 1175 C C . ILE A 1 143 ? -12.058 -2.358 30.882 1.00 89.06 143 ILE A C 1
ATOM 1177 O O . ILE A 1 143 ? -12.022 -3.589 30.845 1.00 89.06 143 ILE A O 1
ATOM 1181 N N . PRO A 1 144 ? -11.446 -1.613 29.945 1.00 87.69 144 PRO A N 1
ATOM 1182 C CA . PRO A 1 144 ? -10.603 -2.212 28.920 1.00 87.69 144 PRO A CA 1
ATOM 1183 C C . PRO A 1 144 ? -9.346 -2.797 29.564 1.00 87.69 144 PRO A C 1
ATOM 1185 O O . PRO A 1 144 ? -8.691 -2.150 30.375 1.00 87.69 144 PRO A O 1
ATOM 1188 N N . LEU A 1 145 ? -9.011 -4.031 29.208 1.00 86.06 145 LEU A N 1
ATOM 1189 C CA . LEU A 1 145 ? -7.872 -4.752 29.751 1.00 86.06 145 LEU A CA 1
ATOM 1190 C C . LEU A 1 145 ? -6.728 -4.766 28.730 1.00 86.06 145 LEU A C 1
ATOM 1192 O O . LEU A 1 145 ? -6.936 -5.207 27.598 1.00 86.06 145 LEU A O 1
ATOM 1196 N N . PRO A 1 146 ? -5.500 -4.379 29.119 1.00 81.56 146 PRO A N 1
ATOM 1197 C CA . PRO A 1 146 ? -4.336 -4.499 28.242 1.00 81.56 146 PRO A CA 1
ATOM 1198 C C . PRO A 1 146 ? -3.920 -5.965 28.037 1.00 81.56 146 PRO A C 1
ATOM 1200 O O . PRO A 1 146 ? -3.308 -6.312 27.031 1.00 81.56 146 PRO A O 1
ATOM 1203 N N . SER A 1 147 ? -4.254 -6.852 28.981 1.00 82.38 147 SER A N 1
ATOM 1204 C CA . SER A 1 147 ? -4.008 -8.292 28.880 1.00 82.38 147 SER A CA 1
ATOM 1205 C C . SER A 1 147 ? -4.948 -9.087 29.792 1.00 82.38 147 SER A C 1
ATOM 1207 O O . SER A 1 147 ? -5.522 -8.548 30.736 1.00 82.38 147 SER A O 1
ATOM 1209 N N . LYS A 1 148 ? -5.057 -10.406 29.573 1.00 79.12 148 LYS A N 1
ATOM 1210 C CA . LYS A 1 148 ? -5.858 -11.308 30.428 1.00 79.12 148 LYS A CA 1
ATOM 1211 C C . LYS A 1 148 ? -5.340 -11.444 31.873 1.00 79.12 148 LYS A C 1
ATOM 1213 O O . LYS A 1 148 ? -6.024 -12.049 32.688 1.00 79.12 148 LYS A O 1
ATOM 1218 N N . ARG A 1 149 ? -4.133 -10.950 32.181 1.00 83.00 149 ARG A N 1
ATOM 1219 C CA . ARG A 1 149 ? -3.499 -11.041 33.512 1.00 83.00 149 ARG A CA 1
ATOM 1220 C C . ARG A 1 149 ? -3.373 -9.685 34.215 1.00 83.00 149 ARG A C 1
ATOM 1222 O O . ARG A 1 149 ? -2.731 -9.622 35.260 1.00 83.00 149 ARG A O 1
ATOM 1229 N N . ALA A 1 150 ? -3.941 -8.625 33.639 1.00 82.50 150 ALA A N 1
ATOM 1230 C CA . ALA A 1 150 ? -3.887 -7.287 34.216 1.00 82.50 150 ALA A CA 1
ATOM 1231 C C . ALA A 1 150 ? -4.527 -7.273 35.611 1.00 82.50 150 ALA A C 1
ATOM 1233 O O . ALA A 1 150 ? -5.585 -7.875 35.823 1.00 82.50 150 ALA A O 1
ATOM 1234 N N . LYS A 1 151 ? -3.894 -6.584 36.564 1.00 83.75 151 LYS A N 1
ATOM 1235 C CA . LYS A 1 151 ? -4.481 -6.374 37.889 1.00 83.75 151 LYS A CA 1
ATOM 1236 C C . LYS A 1 151 ? -5.450 -5.207 37.810 1.00 83.75 151 LYS A C 1
ATOM 1238 O O . LYS A 1 151 ? -5.063 -4.098 37.444 1.00 83.75 151 LYS A O 1
ATOM 1243 N N . VAL A 1 152 ? -6.698 -5.473 38.182 1.00 85.56 152 VAL A N 1
ATOM 1244 C CA . VAL A 1 152 ? -7.779 -4.488 38.166 1.00 85.56 152 VAL A CA 1
ATOM 1245 C C . VAL A 1 152 ? -8.211 -4.202 39.594 1.00 85.56 152 VAL A C 1
ATOM 1247 O O . VAL A 1 152 ? -8.510 -5.126 40.349 1.00 85.56 152 VAL A O 1
ATOM 1250 N N . SER A 1 153 ? -8.287 -2.929 39.959 1.00 86.50 153 SER A N 1
ATOM 1251 C CA . SER A 1 153 ? -9.072 -2.489 41.112 1.00 86.50 153 SER A CA 1
ATOM 1252 C C . SER A 1 153 ? -9.989 -1.348 40.701 1.00 86.50 153 SER A C 1
ATOM 1254 O O . SER A 1 153 ? -9.756 -0.682 39.693 1.00 86.50 153 SER A O 1
ATOM 1256 N N . MET A 1 154 ? -11.079 -1.154 41.434 1.00 88.44 154 MET A N 1
ATOM 1257 C CA . MET A 1 154 ? -12.011 -0.073 41.153 1.00 88.44 154 MET A CA 1
ATOM 1258 C C . MET A 1 154 ? -12.530 0.541 42.441 1.00 88.44 154 MET A C 1
ATOM 1260 O O . MET A 1 154 ? -12.663 -0.141 43.456 1.00 88.44 154 MET A O 1
ATOM 1264 N N . SER A 1 155 ? -12.860 1.822 42.373 1.00 88.69 155 SER A N 1
ATOM 1265 C CA . SER A 1 155 ? -13.560 2.532 43.437 1.00 88.69 155 SER A CA 1
ATOM 1266 C C . SER A 1 155 ? -14.622 3.432 42.829 1.00 88.69 155 SER A C 1
ATOM 1268 O O . SER A 1 155 ? -14.342 4.178 41.886 1.00 88.69 155 SER A O 1
ATOM 1270 N N . LEU A 1 156 ? -15.835 3.384 43.373 1.00 86.38 156 LEU A N 1
ATOM 1271 C CA . LEU A 1 156 ? -16.863 4.359 43.031 1.00 86.38 156 LEU A CA 1
ATOM 1272 C C . LEU A 1 156 ? -16.454 5.723 43.581 1.00 86.38 156 LEU A C 1
ATOM 1274 O O . LEU A 1 156 ? -15.951 5.827 44.699 1.00 86.38 156 LEU A O 1
ATOM 1278 N N . VAL A 1 157 ? -16.663 6.769 42.789 1.00 84.31 157 VAL A N 1
ATOM 1279 C CA . VAL A 1 157 ? -16.434 8.132 43.262 1.00 84.31 157 VAL A CA 1
ATOM 1280 C C . VAL A 1 157 ? -17.609 8.503 44.169 1.00 84.31 157 VAL A C 1
ATOM 1282 O O . VAL A 1 157 ? -18.782 8.401 43.779 1.00 84.31 157 VAL A O 1
ATOM 1285 N N . GLY A 1 158 ? -17.278 8.858 45.412 1.00 72.69 158 GLY A N 1
ATOM 1286 C CA . GLY A 1 158 ? -18.217 9.403 46.388 1.00 72.69 158 GLY A CA 1
ATOM 1287 C C . GLY A 1 158 ? -18.898 10.650 45.830 1.00 72.69 158 GLY A C 1
ATOM 1288 O O . GLY A 1 158 ? -18.297 11.413 45.077 1.00 72.69 158 GLY A O 1
ATOM 1289 N N . SER A 1 159 ? -20.177 10.783 46.141 1.00 56.09 159 SER A N 1
ATOM 1290 C CA . SER A 1 159 ? -21.005 11.957 45.866 1.00 56.09 159 SER A CA 1
ATOM 1291 C C . SER A 1 159 ? -20.983 12.840 47.094 1.00 56.09 159 SER A C 1
ATOM 1293 O O . SER A 1 159 ? -21.128 12.234 48.181 1.00 56.09 159 SER A O 1
#

Sequence (159 aa):
MKLVHRRTLQMDEKKYVHPPAEALVIVKRLLAGHREIEGLAELRRASMVYQDRYVWEQVERGEWVLTKPEARTFDWGDFEPHARHQRMLAALENPPPQPKPLVLIFRAIDSETAEWITNRKYIGRLDGAEDSRKIDSEGVGYIPLPSKRAKVSMSLVGS

pLDDT: mean 84.89, std 8.73, range [54.59, 94.19]

Nearest PDB structures (foldseek):
  7kmm-assembly2_B  TM=6.779E-01  e=1.175E-02  Xanthomonas citri pv. citri str. 306
  7kmm-assembly1_A  TM=6.506E-01  e=1.818E-02  Xanthomonas citri pv. citri str. 306
  4p99-assembly4_D  TM=5.833E-01  e=4.647E-01  Marinomonas primoryensis
  5n06-assembly1_B  TM=4.154E-01  e=1.942E-01  Homo sapiens

Mean predicted aligned error: 16.32 Å

Radius of gyration: 38.16 Å; Cα contacts (8 Å, |Δi|>4): 200; chains: 1; bounding box: 65×24×101 Å

Solvent-accessible surface area (backbone atoms only — not comparable to full-atom values): 9326 Å² total; per-residue (Å²): 86,36,45,43,50,53,89,76,56,51,81,80,37,58,85,32,48,46,58,38,73,61,31,38,56,51,50,53,54,33,59,76,66,72,48,90,50,46,44,47,70,59,60,42,68,77,38,99,61,93,46,71,65,58,56,46,52,36,20,58,72,46,52,32,36,37,30,44,64,69,50,71,56,82,68,59,74,78,50,48,63,58,53,50,50,51,52,50,52,50,40,68,78,52,60,75,86,73,86,77,79,51,63,50,76,48,71,46,63,38,88,88,78,70,42,66,46,43,66,42,48,31,38,39,31,52,78,83,48,77,45,80,46,61,21,36,89,84,12,44,34,80,44,79,41,97,47,100,79,60,53,75,49,72,47,73,58,84,129